Protein AF-A0A7C2QL11-F1 (afdb_monomer)

Radius of gyration: 18.63 Å; Cα contacts (8 Å, |Δi|>4): 264; chains: 1; bounding box: 49×28×62 Å

Nearest PDB structures (foldseek):
  6d9q-assembly1_A  TM=5.106E-01  e=2.458E+00  Bacillus anthracis
  3h83-assembly1_A  TM=5.030E-01  e=3.375E+00  Bacillus anthracis str. 'Ames Ancestor'
  3kb8-assembly1_A  TM=4.891E-01  e=2.973E+00  Bacillus anthracis str. 'Ames Ancestor'
  6d9r-assembly1_B  TM=4.795E-01  e=3.596E+00  Bacillus anthracis
  4rqa-assembly1_A  TM=4.264E-01  e=2.307E+00  Staphylococcus aureus subsp. aureus USA300_TCH1516

Mean predicted aligned error: 6.32 Å

pLDDT: mean 86.63, std 9.66, range [61.5, 97.19]

Solvent-accessible surface area (backbone atoms only — not comparable to full-atom values): 8768 Å² total; per-residue (Å²): 110,70,67,58,54,53,49,52,52,48,49,52,66,35,47,59,37,65,64,39,34,41,45,52,53,8,45,41,49,55,71,55,76,68,71,87,41,60,50,31,29,56,47,71,81,50,95,96,43,51,25,61,67,40,18,61,46,22,76,45,91,42,44,70,48,92,45,91,85,47,88,80,74,48,62,47,20,32,41,45,46,37,49,83,73,39,61,62,51,66,59,53,48,54,58,43,59,75,38,32,43,66,46,80,78,45,68,51,66,81,34,53,62,47,64,90,50,51,56,63,35,30,57,83,68,62,85,76,95,54,76,76,51,63,77,72,40,44,66,89,51,73,36,32,30,41,34,32,35,30,69,36,72,56,133

Secondary structure (DSSP, 8-state):
-HHHHHHHHHHHHHHTTTTHHHHHHHHHHHTTSS-SS-EEE--EEETTEESHHHHHHHTS--EE-S-TT-TT--TT-EEEEEHHHH-SHHHHHHHHHTTEEEEEEEE---EEPPPSSHHHHBSSP---S-GGGGGGPBPP-EE-EEEEEEEEE--

Sequence (155 aa):
MVLSLAFSAAVLFFQRNAFADFTEVGGWIAGGNFRGGKIFATEVYNPGNYNLKLSFWAGQPVAFLESLDSPALQPGDFLVLSNVYNAPLERVYAALSSRCDFEVVSQTQRYRLIPLLPDIMVYPPGATSQPLCMAYRYHPQEYYSYVIRITGVRG

Structure (mmCIF, N/CA/C/O backbone):
data_AF-A0A7C2QL11-F1
#
_entry.id   AF-A0A7C2QL11-F1
#
loop_
_atom_site.group_PDB
_atom_site.id
_atom_site.type_symbol
_atom_site.label_atom_id
_atom_site.label_alt_id
_atom_site.label_comp_id
_atom_site.label_asym_id
_atom_site.label_entity_id
_atom_site.label_seq_id
_atom_site.pdbx_PDB_ins_code
_atom_site.Cartn_x
_atom_site.Cartn_y
_atom_site.Cartn_z
_atom_site.occupancy
_atom_site.B_iso_or_equiv
_atom_site.auth_seq_id
_atom_site.auth_comp_id
_atom_site.auth_asym_id
_atom_site.auth_atom_id
_atom_site.pdbx_PDB_model_num
ATOM 1 N N . MET A 1 1 ? 10.280 5.050 -36.141 1.00 69.00 1 MET A N 1
ATOM 2 C CA . MET A 1 1 ? 8.913 4.809 -35.625 1.00 69.00 1 MET A CA 1
ATOM 3 C C . MET A 1 1 ? 8.789 3.458 -34.916 1.00 69.00 1 MET A C 1
ATOM 5 O O . MET A 1 1 ? 8.434 3.453 -33.749 1.00 69.00 1 MET A O 1
ATOM 9 N N . VAL A 1 2 ? 9.154 2.333 -35.551 1.00 81.81 2 VAL A N 1
ATOM 10 C CA . VAL A 1 2 ? 9.093 0.985 -34.931 1.00 81.81 2 VAL A CA 1
ATOM 11 C C . VAL A 1 2 ? 9.939 0.870 -33.653 1.00 81.81 2 VAL A C 1
ATOM 13 O O . VAL A 1 2 ? 9.453 0.378 -32.641 1.00 81.81 2 VAL A O 1
ATOM 16 N N . LEU A 1 3 ? 11.170 1.396 -33.665 1.00 83.06 3 LEU A N 1
ATOM 17 C CA . LEU A 1 3 ? 12.060 1.365 -32.497 1.00 83.06 3 LEU A CA 1
ATOM 18 C C . LEU A 1 3 ? 11.485 2.133 -31.295 1.00 83.06 3 LEU A C 1
ATOM 20 O O . LEU A 1 3 ? 11.571 1.667 -30.166 1.00 83.06 3 LEU A O 1
ATOM 24 N N . SER A 1 4 ? 10.856 3.284 -31.543 1.00 85.88 4 SER A N 1
ATOM 25 C CA . SER A 1 4 ? 10.227 4.102 -30.501 1.00 85.88 4 SER A CA 1
ATOM 26 C C . SER A 1 4 ? 9.049 3.374 -29.855 1.00 85.88 4 SER A C 1
ATOM 28 O O . SER A 1 4 ? 8.945 3.360 -28.636 1.00 85.88 4 SER A O 1
ATOM 30 N N . LEU A 1 5 ? 8.210 2.707 -30.656 1.00 91.62 5 LEU A N 1
ATOM 31 C CA . LEU A 1 5 ? 7.093 1.903 -30.151 1.00 91.62 5 LEU A CA 1
ATOM 32 C C . LEU A 1 5 ? 7.576 0.713 -29.318 1.00 91.62 5 LEU A C 1
ATOM 34 O O . LEU A 1 5 ? 7.052 0.475 -28.234 1.00 91.62 5 LEU A O 1
ATOM 38 N N . ALA A 1 6 ? 8.599 -0.001 -29.795 1.00 89.56 6 ALA A N 1
ATOM 39 C CA . ALA A 1 6 ? 9.192 -1.113 -29.059 1.00 89.56 6 ALA A CA 1
ATOM 40 C C . ALA A 1 6 ? 9.782 -0.650 -27.719 1.00 89.56 6 ALA A C 1
ATOM 42 O O . ALA A 1 6 ? 9.572 -1.294 -26.693 1.00 89.56 6 ALA A O 1
ATOM 43 N N . PHE A 1 7 ? 10.462 0.499 -27.709 1.00 87.75 7 PHE A N 1
ATOM 44 C CA . PHE A 1 7 ? 11.025 1.067 -26.490 1.00 87.75 7 PHE A CA 1
ATOM 45 C C . PHE A 1 7 ? 9.934 1.503 -25.507 1.00 87.75 7 PHE A C 1
ATOM 47 O O . PHE A 1 7 ? 10.002 1.160 -24.331 1.00 87.75 7 PHE A O 1
ATOM 54 N N . SER A 1 8 ? 8.882 2.181 -25.975 1.00 88.06 8 SER A N 1
ATOM 55 C CA . SER A 1 8 ? 7.727 2.529 -25.140 1.00 88.06 8 SER A CA 1
ATOM 56 C C . SER A 1 8 ? 7.046 1.290 -24.555 1.00 88.06 8 SER A C 1
ATOM 58 O O . SER A 1 8 ? 6.751 1.268 -23.362 1.00 88.06 8 SER A O 1
ATOM 60 N N . ALA A 1 9 ? 6.842 0.240 -25.356 1.00 90.38 9 ALA A N 1
ATOM 61 C CA . ALA A 1 9 ? 6.267 -1.017 -24.882 1.00 90.38 9 ALA A CA 1
ATOM 62 C C . ALA A 1 9 ? 7.151 -1.685 -23.817 1.00 90.38 9 ALA A C 1
ATOM 64 O O . ALA A 1 9 ? 6.640 -2.156 -22.802 1.00 90.38 9 ALA A O 1
ATOM 65 N N . ALA A 1 10 ? 8.474 -1.671 -24.006 1.00 87.56 10 ALA A N 1
ATOM 66 C CA . ALA A 1 10 ? 9.419 -2.189 -23.026 1.00 87.56 10 ALA A CA 1
ATOM 67 C C . ALA A 1 10 ? 9.368 -1.387 -21.716 1.00 87.56 10 ALA A C 1
ATOM 69 O O . ALA A 1 10 ? 9.253 -1.982 -20.647 1.00 87.56 10 ALA A O 1
ATOM 70 N N . VAL A 1 11 ? 9.375 -0.049 -21.783 1.00 85.94 11 VAL A N 1
ATOM 71 C CA . VAL A 1 11 ? 9.228 0.818 -20.600 1.00 85.94 11 VAL A CA 1
ATOM 72 C C . VAL A 1 11 ? 7.943 0.482 -19.850 1.00 85.94 11 VAL A C 1
ATOM 74 O O . VAL A 1 11 ? 8.000 0.221 -18.652 1.00 85.94 11 VAL A O 1
ATOM 77 N N . LEU A 1 12 ? 6.802 0.421 -20.541 1.00 86.00 12 LEU A N 1
ATOM 78 C CA . LEU A 1 12 ? 5.522 0.084 -19.915 1.00 86.00 12 LEU A CA 1
ATOM 79 C C . LEU A 1 12 ? 5.559 -1.297 -19.257 1.00 86.00 12 LEU A C 1
ATOM 81 O O . LEU A 1 12 ? 5.113 -1.443 -18.124 1.00 86.00 12 LEU A O 1
ATOM 85 N N . PHE A 1 13 ? 6.124 -2.301 -19.927 1.00 88.25 13 PHE A N 1
ATOM 86 C CA . PHE A 1 13 ? 6.196 -3.659 -19.395 1.00 88.25 13 PHE A CA 1
ATOM 87 C C . PHE A 1 13 ? 7.082 -3.756 -18.147 1.00 88.25 13 PHE A C 1
ATOM 89 O O . PHE A 1 13 ? 6.673 -4.348 -17.149 1.00 88.25 13 PHE A O 1
ATOM 96 N N . PHE A 1 14 ? 8.281 -3.175 -18.182 1.00 85.38 14 PHE A N 1
ATOM 97 C CA . PHE A 1 14 ? 9.252 -3.281 -17.091 1.00 85.38 14 PHE A CA 1
ATOM 98 C C . PHE A 1 14 ? 8.931 -2.363 -15.903 1.00 85.38 14 PHE A C 1
ATOM 100 O O . PHE A 1 14 ? 9.218 -2.712 -14.756 1.00 85.38 14 PHE A O 1
ATOM 107 N N . GLN A 1 15 ? 8.290 -1.220 -16.160 1.00 83.88 15 GLN A N 1
ATOM 108 C CA . GLN A 1 15 ? 7.905 -0.249 -15.133 1.00 83.88 15 GLN A CA 1
ATOM 109 C C . GLN A 1 15 ? 6.473 -0.452 -14.611 1.00 83.88 15 GLN A C 1
ATOM 111 O O . GLN A 1 15 ? 6.063 0.261 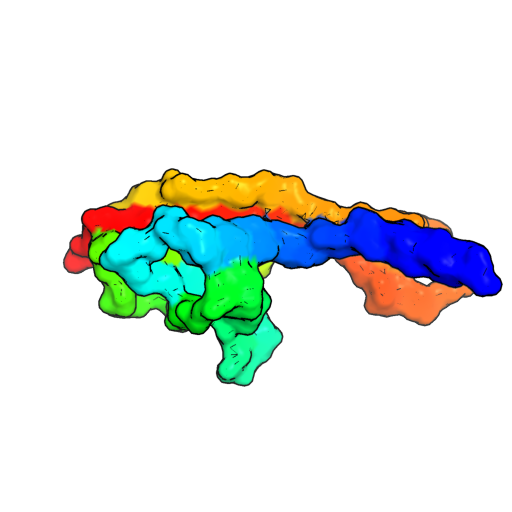-13.699 1.00 83.88 15 GLN A O 1
ATOM 116 N N . ARG A 1 16 ? 5.720 -1.446 -15.114 1.00 84.12 16 ARG A N 1
ATOM 117 C CA . ARG A 1 16 ? 4.327 -1.724 -14.694 1.00 84.12 16 ARG A CA 1
ATOM 118 C C . ARG A 1 16 ? 4.151 -1.938 -13.191 1.00 84.12 16 ARG A C 1
ATOM 120 O O . ARG A 1 16 ? 3.061 -1.761 -12.671 1.00 84.12 16 ARG A O 1
ATOM 127 N N . ASN A 1 17 ? 5.218 -2.358 -12.512 1.00 87.69 17 ASN A N 1
ATOM 128 C CA . ASN A 1 17 ? 5.199 -2.652 -11.084 1.00 87.69 17 ASN A CA 1
ATOM 129 C C . ASN A 1 17 ? 5.372 -1.399 -10.204 1.00 87.69 17 ASN A C 1
ATOM 131 O O . ASN A 1 17 ? 5.410 -1.525 -8.980 1.00 87.69 17 ASN A O 1
ATOM 135 N N . ALA A 1 18 ? 5.499 -0.204 -10.792 1.00 84.56 18 ALA A N 1
ATOM 136 C CA . ALA A 1 18 ? 5.512 1.045 -10.039 1.00 84.56 18 ALA A CA 1
ATOM 137 C C . ALA A 1 18 ? 4.205 1.173 -9.244 1.00 84.56 18 ALA A C 1
ATOM 139 O O . ALA A 1 18 ? 3.134 1.273 -9.837 1.00 84.56 18 ALA A O 1
ATOM 140 N N . PHE A 1 19 ? 4.292 1.176 -7.910 1.00 86.62 19 PHE A N 1
ATOM 141 C CA . PHE A 1 19 ? 3.124 1.273 -7.017 1.00 86.62 19 PHE A CA 1
ATOM 142 C C . PHE A 1 19 ? 2.092 0.146 -7.218 1.00 86.62 19 PHE A C 1
ATOM 144 O O . PHE A 1 19 ? 0.889 0.341 -7.011 1.00 86.62 19 PHE A O 1
ATOM 151 N N . ALA A 1 20 ? 2.536 -1.034 -7.662 1.00 92.50 20 ALA A N 1
ATOM 152 C CA . ALA A 1 20 ? 1.633 -2.152 -7.919 1.00 92.50 20 ALA A CA 1
ATOM 153 C C . ALA A 1 20 ? 0.958 -2.686 -6.647 1.00 92.50 20 ALA A C 1
ATOM 155 O O . ALA A 1 20 ? -0.170 -3.160 -6.730 1.00 92.50 20 ALA A O 1
ATOM 156 N N . ASP A 1 21 ? 1.579 -2.528 -5.476 1.00 95.12 21 ASP A N 1
ATOM 157 C CA . ASP A 1 21 ? 0.954 -2.832 -4.187 1.00 95.12 21 ASP A CA 1
ATOM 158 C C . ASP A 1 21 ? -0.283 -1.952 -3.942 1.00 95.12 21 ASP A C 1
ATOM 160 O O . ASP A 1 21 ? -1.355 -2.464 -3.632 1.00 95.12 21 ASP A O 1
ATOM 164 N N . PHE A 1 22 ? -0.189 -0.641 -4.177 1.00 95.06 22 PHE A N 1
ATOM 165 C CA . PHE A 1 22 ? -1.342 0.264 -4.090 1.00 95.06 22 PHE A CA 1
ATOM 166 C C . PHE A 1 22 ? -2.370 0.054 -5.196 1.00 95.06 22 PHE A C 1
ATOM 168 O O . PHE A 1 22 ? -3.561 0.235 -4.953 1.00 95.06 22 PHE A O 1
ATOM 175 N N . THR A 1 23 ? -1.936 -0.346 -6.390 1.00 95.62 23 THR A N 1
ATOM 176 C CA . THR A 1 23 ? -2.859 -0.689 -7.480 1.00 95.62 23 THR A CA 1
ATOM 177 C C . THR A 1 23 ? -3.685 -1.926 -7.115 1.00 95.62 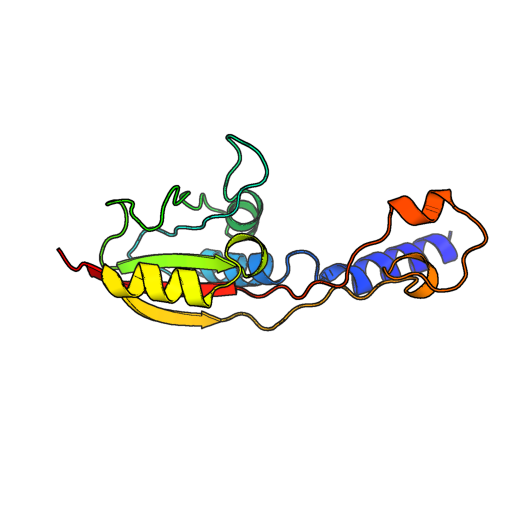23 THR A C 1
ATOM 179 O O . THR A 1 23 ? -4.902 -1.933 -7.286 1.00 95.62 23 THR A O 1
ATOM 182 N N . GLU A 1 24 ? -3.042 -2.951 -6.552 1.00 97.00 24 GLU A N 1
ATOM 183 C CA . GLU A 1 24 ? -3.693 -4.182 -6.100 1.00 97.00 24 GLU A CA 1
ATOM 184 C C . GLU A 1 24 ? -4.641 -3.927 -4.917 1.00 97.00 24 GLU A C 1
ATOM 186 O O . GLU A 1 24 ? -5.819 -4.283 -4.993 1.00 97.00 24 GLU A O 1
ATOM 191 N N . VAL A 1 25 ? -4.176 -3.237 -3.865 1.00 97.06 25 VAL A N 1
ATOM 192 C CA . VAL A 1 25 ? -5.030 -2.884 -2.715 1.00 97.06 25 VAL A CA 1
ATOM 193 C C . VAL A 1 25 ? -6.188 -1.984 -3.147 1.00 97.06 25 VAL A C 1
ATOM 195 O O . VAL A 1 25 ? -7.323 -2.207 -2.728 1.00 97.06 25 VAL A O 1
ATOM 198 N N . GLY A 1 26 ? -5.934 -1.002 -4.016 1.00 96.88 26 GLY A N 1
ATOM 199 C CA . GLY A 1 26 ? -6.972 -0.156 -4.602 1.00 96.88 26 GLY A CA 1
ATOM 200 C C . GLY A 1 26 ? -8.032 -0.980 -5.333 1.00 96.88 26 GLY A C 1
ATOM 201 O O . GLY A 1 26 ? -9.223 -0.794 -5.096 1.00 96.88 26 GLY A O 1
ATOM 202 N N . GLY A 1 27 ? -7.615 -1.971 -6.124 1.00 97.06 27 GLY A N 1
ATOM 203 C CA . GLY A 1 27 ? -8.521 -2.917 -6.775 1.00 97.06 27 GLY A CA 1
ATOM 204 C C . GLY A 1 27 ? -9.388 -3.710 -5.791 1.00 97.06 27 GLY A C 1
ATOM 205 O O . GLY A 1 27 ? -10.588 -3.858 -6.020 1.00 97.06 27 GLY A O 1
ATOM 206 N N . TRP A 1 28 ? -8.830 -4.174 -4.667 1.00 97.19 28 TRP A N 1
ATOM 207 C CA . TRP A 1 28 ? -9.605 -4.849 -3.614 1.00 97.19 28 TRP A CA 1
ATOM 208 C C . TRP A 1 28 ? -10.624 -3.921 -2.943 1.00 97.19 28 TRP A C 1
ATOM 210 O O . TRP A 1 28 ? -11.760 -4.329 -2.689 1.00 97.19 28 TRP A O 1
ATOM 220 N N . ILE A 1 29 ? -10.236 -2.669 -2.683 1.00 96.31 29 ILE A N 1
ATOM 221 C CA . ILE A 1 29 ? -11.124 -1.640 -2.133 1.00 96.31 29 ILE A CA 1
ATOM 222 C C . ILE A 1 29 ? -12.281 -1.368 -3.107 1.00 96.31 29 ILE A C 1
ATOM 224 O O . ILE A 1 29 ? -13.445 -1.434 -2.710 1.00 96.31 29 ILE A O 1
ATOM 228 N N . ALA A 1 30 ? -11.972 -1.120 -4.383 1.00 96.06 30 ALA A N 1
ATOM 229 C CA . ALA A 1 30 ? -12.956 -0.865 -5.435 1.00 96.06 30 ALA A CA 1
ATOM 230 C C . ALA A 1 30 ? -13.891 -2.068 -5.662 1.00 96.06 30 ALA A C 1
ATOM 232 O O . ALA A 1 30 ? -15.090 -1.897 -5.881 1.00 96.06 30 ALA A O 1
ATOM 233 N N . GLY A 1 31 ? -13.361 -3.291 -5.544 1.00 95.38 31 GLY A N 1
ATOM 234 C CA . GLY A 1 31 ? -14.124 -4.541 -5.599 1.00 95.38 31 GLY A CA 1
ATOM 235 C C . GLY A 1 31 ? -15.048 -4.771 -4.397 1.00 95.38 31 GLY A C 1
ATOM 236 O O . GLY A 1 31 ? -15.912 -5.645 -4.440 1.00 95.38 31 GLY A O 1
ATOM 237 N N . GLY A 1 32 ? -14.923 -3.967 -3.336 1.00 92.31 32 GLY A N 1
ATOM 238 C CA . GLY A 1 32 ? -15.765 -4.054 -2.148 1.00 92.31 32 GLY A CA 1
ATOM 239 C C . GLY A 1 32 ? -15.343 -5.138 -1.157 1.00 92.31 32 GLY A C 1
ATOM 240 O O . GLY A 1 32 ? -16.182 -5.571 -0.368 1.00 92.31 32 GLY A O 1
ATOM 241 N N . ASN A 1 33 ? -14.073 -5.554 -1.161 1.00 92.81 33 ASN A N 1
ATOM 242 C CA . ASN A 1 33 ? -13.552 -6.558 -0.225 1.00 92.81 33 ASN A CA 1
ATOM 243 C C . ASN A 1 33 ? -13.509 -6.045 1.229 1.00 92.81 33 ASN A C 1
ATOM 245 O O . ASN A 1 33 ? -13.498 -6.841 2.164 1.00 92.81 33 ASN A O 1
ATOM 249 N N . PHE A 1 34 ? -13.517 -4.721 1.426 1.00 91.94 34 PHE A N 1
ATOM 250 C CA . PHE A 1 34 ? -13.349 -4.063 2.728 1.00 91.94 34 PHE A CA 1
ATOM 251 C C . PHE A 1 34 ? -14.567 -3.196 3.085 1.00 91.94 34 PHE A C 1
ATOM 253 O O . PHE A 1 34 ? -14.487 -1.974 3.180 1.00 91.94 34 PHE A O 1
ATOM 260 N N . ARG A 1 35 ? -15.740 -3.828 3.219 1.00 86.06 35 ARG A N 1
ATOM 261 C CA . ARG A 1 35 ? -17.000 -3.154 3.586 1.00 86.06 35 ARG A CA 1
ATOM 262 C C . ARG A 1 35 ? -17.207 -3.118 5.101 1.00 86.06 35 ARG A C 1
ATOM 264 O O . ARG A 1 35 ? -16.793 -4.027 5.813 1.00 86.06 35 ARG A O 1
ATOM 271 N N . GLY A 1 36 ? -17.941 -2.107 5.568 1.00 83.06 36 GLY A N 1
ATOM 272 C CA . GLY A 1 36 ? -18.432 -2.021 6.950 1.00 83.06 36 GLY A CA 1
ATOM 273 C C . GLY A 1 36 ? -17.598 -1.160 7.901 1.00 83.06 36 GLY A C 1
ATOM 274 O O . GLY A 1 36 ? -18.035 -0.948 9.026 1.00 83.06 36 GLY A O 1
ATOM 275 N N . GLY A 1 37 ? -16.464 -0.621 7.452 1.00 88.31 37 GLY A N 1
ATOM 276 C CA . GLY A 1 37 ? -15.645 0.324 8.214 1.00 88.31 37 GLY A CA 1
ATOM 277 C C . GLY A 1 37 ? -14.984 1.360 7.313 1.00 88.31 37 GLY A C 1
ATOM 278 O O . GLY A 1 37 ? -15.091 1.291 6.085 1.00 88.31 37 GLY A O 1
ATOM 279 N N . LYS A 1 38 ? -14.317 2.339 7.921 1.00 93.81 38 LYS A N 1
ATOM 280 C CA . LYS A 1 38 ? -13.508 3.323 7.197 1.00 93.81 38 LYS A CA 1
ATOM 281 C C . LYS A 1 38 ? -12.199 2.687 6.753 1.00 93.81 38 LYS A C 1
ATOM 283 O O . LYS A 1 38 ? -11.677 1.788 7.405 1.00 93.81 38 LYS A O 1
ATOM 288 N N . ILE A 1 39 ? -11.658 3.184 5.648 1.00 95.62 39 ILE A N 1
ATOM 289 C CA . ILE A 1 39 ? -10.372 2.738 5.119 1.00 95.62 39 ILE A CA 1
ATOM 290 C C . ILE A 1 39 ? -9.367 3.848 5.376 1.00 95.62 39 ILE A C 1
ATOM 292 O O . ILE A 1 39 ? -9.554 4.979 4.922 1.00 95.62 39 ILE A O 1
ATOM 296 N N . PHE A 1 40 ? -8.315 3.503 6.103 1.00 95.31 40 PHE A N 1
ATOM 297 C CA . PHE A 1 40 ? -7.218 4.377 6.455 1.00 95.31 40 PHE A CA 1
ATOM 298 C C . PHE A 1 40 ? -5.937 3.966 5.741 1.00 95.31 40 PHE A C 1
ATOM 300 O O . PHE A 1 40 ? -5.680 2.785 5.510 1.00 95.31 40 PHE A O 1
ATOM 307 N N . ALA A 1 41 ? -5.105 4.951 5.439 1.00 94.50 41 ALA A N 1
ATOM 308 C CA . ALA A 1 41 ? -3.733 4.759 4.998 1.00 94.50 41 ALA A CA 1
ATOM 309 C C . ALA A 1 41 ? -2.865 5.931 5.474 1.00 94.50 41 ALA A C 1
ATOM 311 O O . ALA A 1 41 ? -3.368 6.933 5.990 1.00 94.50 41 ALA A O 1
ATOM 312 N N . THR A 1 42 ? -1.556 5.783 5.317 1.00 90.94 42 THR A N 1
ATOM 313 C CA . THR A 1 42 ? -0.537 6.709 5.840 1.00 90.94 42 THR A CA 1
ATOM 314 C C . THR A 1 42 ? 0.393 7.222 4.736 1.00 90.94 42 THR A C 1
ATOM 316 O O . THR A 1 42 ? 1.492 7.701 5.009 1.00 90.94 42 THR A O 1
ATOM 319 N N . GLU A 1 43 ? -0.023 7.118 3.470 1.00 91.19 43 GLU A N 1
ATOM 320 C CA . GLU A 1 43 ? 0.756 7.656 2.358 1.00 91.19 43 GLU A CA 1
ATOM 321 C C . GLU A 1 43 ? 0.824 9.182 2.479 1.00 91.19 43 GLU A C 1
ATOM 323 O O . GLU A 1 43 ? -0.200 9.870 2.480 1.00 91.19 43 GLU A O 1
ATOM 328 N N . VAL A 1 44 ? 2.049 9.709 2.476 1.00 90.06 44 VAL A N 1
ATOM 329 C CA . VAL A 1 44 ? 2.331 11.142 2.390 1.00 90.06 44 VAL A CA 1
ATOM 330 C C . VAL A 1 44 ? 3.106 11.407 1.105 1.00 90.06 44 VAL A C 1
ATOM 332 O O . VAL A 1 44 ? 4.232 10.935 0.950 1.00 90.06 44 VAL A O 1
ATOM 335 N N . TYR A 1 45 ? 2.512 12.158 0.173 1.00 82.19 45 TYR A N 1
ATOM 336 C CA . TYR A 1 45 ? 3.214 12.615 -1.032 1.00 82.19 45 TYR A CA 1
ATOM 337 C C . TYR A 1 45 ? 3.943 13.939 -0.765 1.00 82.19 45 TYR A C 1
ATOM 339 O O . TYR A 1 45 ? 5.143 14.061 -0.994 1.00 82.19 45 TYR A O 1
ATOM 347 N N . ASN A 1 46 ? 3.218 14.914 -0.216 1.00 85.94 46 ASN A N 1
ATOM 348 C CA . ASN A 1 46 ? 3.720 16.171 0.339 1.00 85.94 46 ASN A CA 1
ATOM 349 C C . ASN A 1 46 ? 2.687 16.715 1.351 1.00 85.94 46 ASN A C 1
ATOM 351 O O . ASN A 1 46 ? 1.555 16.224 1.374 1.00 85.94 46 ASN A O 1
ATOM 355 N N . PRO A 1 47 ? 3.037 17.703 2.199 1.00 87.62 47 PRO A N 1
ATOM 356 C CA . PRO A 1 47 ? 2.104 18.244 3.185 1.00 87.62 47 PRO A CA 1
ATOM 357 C C . PRO A 1 47 ? 0.776 18.668 2.547 1.00 87.62 47 PRO A C 1
ATOM 359 O O . PRO A 1 47 ? 0.761 19.411 1.566 1.00 87.62 47 PRO A O 1
ATOM 362 N N . GLY A 1 48 ? -0.332 18.164 3.091 1.00 87.19 48 GLY A N 1
ATOM 363 C CA . GLY A 1 48 ? -1.685 18.406 2.578 1.00 87.19 48 GLY A CA 1
ATOM 364 C C . GLY A 1 48 ? -2.147 17.471 1.453 1.00 87.19 48 GLY A C 1
ATOM 365 O O . GLY A 1 48 ? -3.319 17.522 1.098 1.00 87.19 48 GLY A O 1
ATOM 366 N N . ASN A 1 49 ? -1.284 16.596 0.925 1.00 89.75 49 ASN A N 1
ATOM 367 C CA . ASN A 1 49 ? -1.662 15.589 -0.067 1.00 89.75 49 ASN A CA 1
ATOM 368 C C . ASN A 1 49 ? -1.327 14.185 0.437 1.00 89.75 49 ASN A C 1
ATOM 370 O O . ASN A 1 49 ? -0.185 13.711 0.367 1.00 89.75 49 ASN A O 1
ATOM 374 N N . TYR A 1 50 ? -2.366 13.518 0.922 1.00 93.50 50 TYR A N 1
ATOM 375 C CA . TYR A 1 50 ? -2.279 12.220 1.570 1.00 93.50 50 TYR A CA 1
ATOM 376 C C . TYR A 1 50 ? -3.098 11.187 0.807 1.00 93.50 50 TYR A C 1
ATOM 378 O O . TYR A 1 50 ? -4.148 11.516 0.256 1.00 93.50 50 TYR A O 1
ATOM 386 N N . ASN A 1 51 ? -2.622 9.941 0.783 1.00 93.50 51 ASN A N 1
ATOM 387 C CA . ASN A 1 51 ? -3.325 8.797 0.189 1.00 93.50 51 ASN A CA 1
ATOM 388 C C . ASN A 1 51 ? -3.800 8.999 -1.258 1.00 93.50 51 ASN A C 1
ATOM 390 O O . ASN A 1 51 ? -4.781 8.376 -1.677 1.00 93.50 51 ASN A O 1
ATOM 394 N N . LEU A 1 52 ? -3.137 9.871 -2.025 1.00 92.38 52 LEU A N 1
ATOM 395 C CA . LEU A 1 52 ? -3.539 10.207 -3.389 1.00 92.38 52 LEU A CA 1
ATOM 396 C C . LEU A 1 52 ? -3.534 8.977 -4.297 1.00 92.38 52 LEU A C 1
ATOM 398 O O . LEU A 1 52 ? -4.485 8.772 -5.050 1.00 92.38 52 LEU A O 1
ATOM 402 N N . LYS A 1 53 ? -2.483 8.152 -4.229 1.00 92.44 53 LYS A N 1
ATOM 403 C CA . LYS A 1 53 ? -2.341 7.002 -5.129 1.00 92.44 53 LYS A CA 1
ATOM 404 C C . LYS A 1 53 ? -3.360 5.936 -4.787 1.00 92.44 53 LYS A C 1
ATOM 406 O O . LYS A 1 53 ? -4.028 5.415 -5.676 1.00 92.44 53 LYS A O 1
ATOM 411 N N . LEU A 1 54 ? -3.489 5.631 -3.499 1.00 95.31 54 LEU A N 1
ATOM 412 C CA . LEU A 1 54 ? -4.425 4.609 -3.064 1.00 95.31 54 LEU A CA 1
ATOM 413 C C . LEU A 1 54 ? -5.873 5.033 -3.337 1.00 95.31 54 LEU A C 1
ATOM 415 O O . LEU A 1 54 ? -6.637 4.230 -3.861 1.00 95.31 54 LEU A O 1
ATOM 419 N N . SER A 1 55 ? -6.230 6.296 -3.078 1.00 96.12 55 SER A N 1
ATOM 420 C CA . SER A 1 55 ? -7.570 6.823 -3.383 1.00 96.12 55 SER A CA 1
ATOM 421 C C . SER A 1 55 ? -7.877 6.792 -4.881 1.00 96.12 55 SER A C 1
ATOM 423 O O . SER A 1 55 ? -8.990 6.451 -5.277 1.00 96.12 55 SER A O 1
ATOM 425 N N . PHE A 1 56 ? -6.886 7.109 -5.723 1.00 95.44 56 PHE A N 1
ATOM 426 C CA . PHE A 1 56 ? -7.025 7.044 -7.177 1.00 95.44 56 PHE A CA 1
ATOM 427 C C . PHE A 1 56 ? -7.368 5.625 -7.650 1.00 95.44 56 PHE A C 1
ATOM 429 O O . PHE A 1 56 ? -8.368 5.438 -8.340 1.00 95.44 56 PHE A O 1
ATOM 436 N N . TRP A 1 57 ? -6.592 4.616 -7.237 1.00 95.94 57 TRP A N 1
ATOM 437 C CA . TRP A 1 57 ? -6.835 3.225 -7.640 1.00 95.94 57 TRP A CA 1
ATOM 438 C C . TRP A 1 57 ? -8.066 2.602 -6.974 1.00 95.94 57 TRP A C 1
ATOM 440 O O . TRP A 1 57 ? -8.715 1.747 -7.569 1.00 95.94 57 TRP A O 1
ATOM 450 N N . ALA A 1 58 ? -8.411 3.042 -5.763 1.00 96.19 58 ALA A N 1
ATOM 451 C CA . ALA A 1 58 ? -9.616 2.622 -5.054 1.00 96.19 58 ALA A CA 1
ATOM 452 C C . ALA A 1 58 ? -10.911 3.199 -5.647 1.00 96.19 58 ALA A C 1
ATOM 454 O O . ALA A 1 58 ? -11.996 2.717 -5.316 1.00 96.19 58 ALA A O 1
ATOM 455 N N . GLY A 1 59 ? -10.820 4.251 -6.471 1.00 95.69 59 GLY A N 1
ATOM 456 C CA . GLY A 1 59 ? -11.982 4.966 -7.004 1.00 95.69 59 GLY A CA 1
ATOM 457 C C . GLY A 1 59 ? -12.816 5.684 -5.935 1.00 95.69 59 GLY A C 1
ATOM 458 O O . GLY A 1 59 ? -13.950 6.072 -6.205 1.00 95.69 59 GLY A O 1
ATOM 459 N N . GLN A 1 60 ? -12.280 5.848 -4.722 1.00 94.31 60 GLN A N 1
ATOM 460 C CA . GLN A 1 60 ? -12.938 6.510 -3.597 1.00 94.31 60 GLN A CA 1
ATOM 461 C C . GLN A 1 60 ? -11.903 7.137 -2.64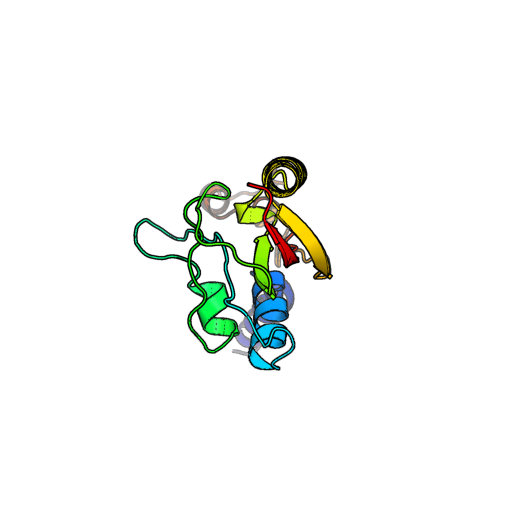8 1.00 94.31 60 GLN A C 1
ATOM 463 O O . GLN A 1 60 ? -10.762 6.670 -2.603 1.00 94.31 60 GLN A O 1
ATOM 468 N N . PRO A 1 61 ? -12.271 8.168 -1.866 1.00 94.00 61 PRO A N 1
ATOM 469 C CA . PRO A 1 61 ? -11.365 8.757 -0.884 1.00 94.00 61 PRO A CA 1
ATOM 470 C C . PRO A 1 61 ? -10.940 7.752 0.196 1.00 94.00 61 PRO A C 1
ATOM 472 O O . PRO A 1 61 ? -11.787 7.108 0.813 1.00 94.00 61 PRO A O 1
ATOM 475 N N . VAL A 1 62 ? -9.635 7.670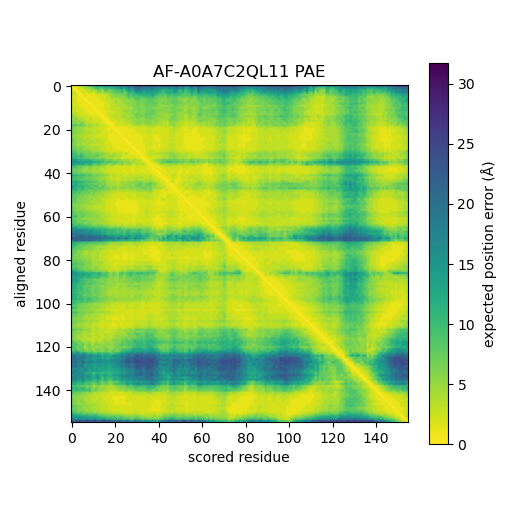 0.470 1.00 95.00 62 VAL A N 1
ATOM 476 C CA . VAL A 1 62 ? -9.066 6.905 1.592 1.00 95.00 62 VAL A CA 1
ATOM 477 C C . VAL A 1 62 ? -8.602 7.862 2.689 1.00 95.00 62 VAL A C 1
ATOM 479 O O . VAL A 1 62 ? -7.817 8.780 2.442 1.00 95.00 62 VAL A O 1
ATOM 482 N N . ALA A 1 63 ? -9.070 7.646 3.919 1.00 94.44 63 ALA A N 1
ATOM 483 C CA . ALA A 1 63 ? -8.809 8.541 5.039 1.00 94.44 63 ALA A CA 1
ATOM 484 C C . ALA A 1 63 ? -7.333 8.514 5.455 1.00 94.44 63 ALA A C 1
ATOM 486 O O . ALA A 1 63 ? -6.710 7.456 5.556 1.00 94.44 63 ALA A O 1
ATOM 487 N N . PHE A 1 64 ? -6.762 9.688 5.711 1.00 93.19 64 PHE A N 1
ATOM 488 C CA . PHE A 1 64 ? -5.403 9.785 6.229 1.00 93.19 64 PHE A CA 1
ATOM 489 C C . PHE A 1 64 ? -5.376 9.507 7.726 1.00 93.19 64 PHE A C 1
ATOM 491 O O . PHE A 1 64 ? -6.113 10.126 8.494 1.00 93.19 64 PHE A O 1
ATOM 498 N N . LEU A 1 65 ? -4.516 8.576 8.131 1.00 90.38 65 LEU A N 1
ATOM 499 C CA . LEU A 1 65 ? -4.207 8.333 9.530 1.00 90.38 65 LEU A CA 1
ATOM 500 C C . LEU A 1 65 ? -2.927 9.091 9.886 1.00 90.38 65 LEU A C 1
ATOM 502 O O . LEU A 1 65 ? -1.826 8.644 9.585 1.00 90.38 65 LEU A O 1
ATOM 506 N N . GLU A 1 66 ? -3.088 10.246 10.526 1.00 83.00 66 GLU A N 1
ATOM 507 C CA . GLU A 1 66 ? -1.970 11.123 10.901 1.00 83.00 66 GLU A CA 1
ATOM 508 C C . GLU A 1 66 ? -1.028 10.477 11.923 1.00 83.00 66 GLU A C 1
ATOM 510 O O . GLU A 1 66 ? 0.186 10.663 11.875 1.00 83.00 66 GLU A O 1
ATOM 515 N N . SER A 1 67 ? -1.586 9.683 12.835 1.00 80.12 67 SER A N 1
ATOM 516 C CA . SER A 1 67 ? -0.826 8.932 13.823 1.00 80.12 67 SER A CA 1
ATOM 517 C C . SER A 1 67 ? -1.523 7.618 14.138 1.00 80.12 67 SER A C 1
ATOM 519 O O . SER A 1 67 ? -2.750 7.566 14.228 1.00 80.12 67 SER A O 1
ATOM 521 N N . LEU A 1 68 ? -0.732 6.570 14.374 1.00 72.69 68 LEU A N 1
ATOM 522 C CA . LEU A 1 68 ? -1.212 5.295 14.925 1.00 72.69 68 LEU A CA 1
ATOM 523 C C . LEU A 1 68 ? -1.813 5.467 16.327 1.00 72.69 68 LEU A C 1
ATOM 525 O O . LEU A 1 68 ? -2.588 4.631 16.777 1.00 72.69 68 LEU A O 1
ATOM 529 N N . ASP A 1 69 ? -1.477 6.572 16.991 1.00 65.19 69 ASP A N 1
ATOM 530 C CA . ASP A 1 69 ? -1.998 6.946 18.299 1.00 65.19 69 ASP A CA 1
ATOM 531 C C . ASP A 1 69 ? -3.343 7.682 18.218 1.00 65.19 69 ASP A C 1
ATOM 533 O O . ASP A 1 69 ? -3.902 8.061 19.248 1.00 65.19 69 ASP A O 1
ATOM 537 N N . SER A 1 70 ? -3.846 7.924 17.005 1.00 67.50 70 SER A N 1
ATOM 538 C CA . SER A 1 70 ? -5.071 8.680 16.791 1.00 67.50 70 SER A CA 1
ATOM 539 C C . SER A 1 70 ? -6.290 7.903 17.303 1.00 67.50 70 SER A C 1
ATOM 541 O O . SER A 1 70 ? -6.458 6.734 16.948 1.00 67.50 70 SER A O 1
ATOM 543 N N . PRO A 1 71 ? -7.212 8.544 18.051 1.00 61.62 71 PRO A N 1
ATOM 544 C CA . PRO A 1 71 ? -8.464 7.926 18.506 1.00 61.62 71 PRO A CA 1
ATOM 545 C C . PRO A 1 71 ? -9.442 7.595 17.358 1.00 61.62 71 PRO A C 1
ATOM 547 O O . PRO A 1 71 ? -10.579 7.190 17.596 1.00 61.62 71 PRO A O 1
ATOM 550 N N . ALA A 1 72 ? -9.027 7.796 16.105 1.00 76.44 72 ALA A N 1
ATOM 551 C CA . ALA A 1 72 ? -9.844 7.608 14.916 1.00 76.44 72 ALA A CA 1
ATOM 552 C C . ALA A 1 72 ? -10.136 6.139 14.571 1.00 76.44 72 ALA A C 1
ATOM 554 O O . ALA A 1 72 ? -11.123 5.899 13.880 1.00 76.44 72 ALA A O 1
ATOM 555 N N . LEU A 1 73 ? -9.311 5.186 15.020 1.00 89.69 73 LEU A N 1
ATOM 556 C CA . LEU A 1 73 ? -9.492 3.767 14.699 1.00 89.69 73 LEU A CA 1
ATOM 557 C C . LEU A 1 73 ? -10.597 3.146 15.558 1.00 89.69 73 LEU A C 1
ATOM 559 O O . LEU A 1 73 ? -10.553 3.211 16.785 1.00 89.69 73 LEU A O 1
ATOM 563 N N . GLN A 1 74 ? -11.575 2.527 14.905 1.00 91.75 74 GLN A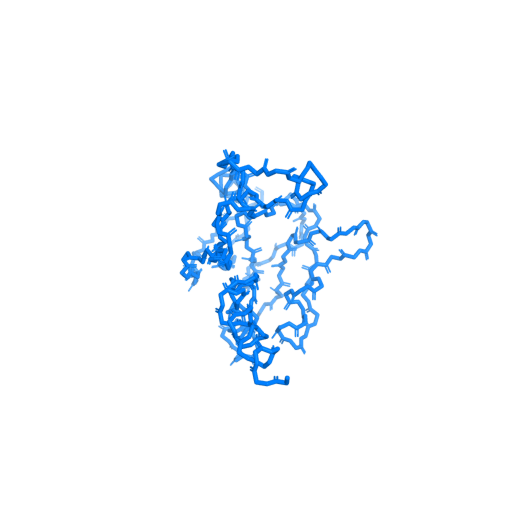 N 1
ATOM 564 C CA . GLN A 1 74 ? -12.693 1.831 15.533 1.00 91.75 74 GLN A CA 1
ATOM 565 C C . GLN A 1 74 ? -12.757 0.371 15.067 1.00 91.75 74 GLN A C 1
ATOM 567 O O . GLN A 1 74 ? -12.281 0.045 13.976 1.00 91.75 74 GLN A O 1
ATOM 572 N N . PRO A 1 75 ? -13.369 -0.535 15.852 1.00 93.62 75 PRO A N 1
ATOM 573 C CA . PRO A 1 75 ? -13.614 -1.897 15.396 1.00 93.62 75 PRO A CA 1
ATOM 574 C C . PRO A 1 75 ? -14.396 -1.903 14.077 1.00 93.62 75 PRO A C 1
ATOM 576 O O . PRO A 1 75 ? -15.420 -1.236 13.943 1.00 93.62 75 PRO A O 1
ATOM 579 N N . GLY A 1 76 ? -13.911 -2.671 13.105 1.00 94.56 76 GLY A N 1
ATOM 580 C CA . GLY A 1 76 ? -14.437 -2.727 11.744 1.00 94.56 76 GLY A CA 1
ATOM 581 C C . GLY A 1 76 ? -13.657 -1.890 10.732 1.00 94.56 76 GLY A C 1
ATOM 582 O O . GLY A 1 76 ? -13.761 -2.188 9.543 1.00 94.56 76 GLY A O 1
ATOM 583 N N . ASP A 1 77 ? -12.858 -0.913 11.170 1.00 95.25 77 ASP A N 1
ATOM 584 C CA . ASP A 1 77 ? -12.021 -0.112 10.276 1.00 95.25 77 ASP A CA 1
ATOM 585 C C . ASP A 1 77 ? -10.876 -0.929 9.668 1.00 95.25 77 ASP A C 1
ATOM 587 O O . ASP A 1 77 ? -10.398 -1.916 10.237 1.00 95.25 77 ASP A O 1
ATOM 591 N N . PHE A 1 78 ? -10.417 -0.482 8.503 1.00 95.94 78 PHE A N 1
ATOM 592 C CA . PHE A 1 78 ? -9.310 -1.066 7.763 1.00 95.94 78 PHE A CA 1
ATOM 593 C C . PHE A 1 78 ? -8.136 -0.095 7.715 1.00 95.94 78 PHE A C 1
ATOM 595 O O . PHE A 1 78 ? -8.319 1.098 7.486 1.00 95.94 78 PHE A O 1
ATOM 602 N N . LEU A 1 79 ? -6.924 -0.612 7.877 1.00 95.00 79 LEU A N 1
ATOM 603 C CA . LEU A 1 79 ? -5.682 0.142 7.788 1.00 95.00 79 LEU A CA 1
ATOM 604 C C . LEU A 1 79 ? -4.764 -0.497 6.748 1.00 95.00 79 LEU A C 1
ATOM 606 O O . LEU A 1 79 ? -4.390 -1.663 6.866 1.00 95.00 79 LEU A O 1
ATOM 610 N N . VAL A 1 80 ? -4.389 0.282 5.738 1.00 95.25 80 VAL A N 1
ATOM 611 C CA . VAL A 1 80 ? -3.409 -0.104 4.723 1.00 95.25 80 VAL A CA 1
ATOM 612 C C . VAL A 1 80 ? -2.035 0.407 5.141 1.00 95.25 80 VAL A C 1
ATOM 614 O O . VAL A 1 80 ? -1.826 1.613 5.295 1.00 95.25 80 VAL A O 1
ATOM 617 N N . LEU A 1 81 ? -1.095 -0.520 5.307 1.00 93.88 81 LEU A N 1
ATOM 618 C CA . LEU A 1 81 ? 0.291 -0.249 5.667 1.00 93.88 81 LEU A CA 1
ATOM 619 C C . LEU A 1 81 ? 1.209 -0.662 4.524 1.00 93.88 81 LEU A C 1
ATOM 621 O O . LEU A 1 81 ? 1.281 -1.844 4.198 1.00 93.88 81 LEU A O 1
ATOM 625 N N . SER A 1 82 ? 1.941 0.290 3.954 1.00 92.19 82 SER A N 1
ATOM 626 C CA . SER A 1 82 ? 2.921 0.029 2.897 1.00 92.19 82 SER A CA 1
ATOM 627 C C . SER A 1 82 ? 4.324 0.066 3.466 1.00 92.19 82 SER A C 1
ATOM 629 O O . SER A 1 82 ? 4.681 0.975 4.215 1.00 92.19 82 SER A O 1
ATOM 631 N N . ASN A 1 83 ? 5.165 -0.879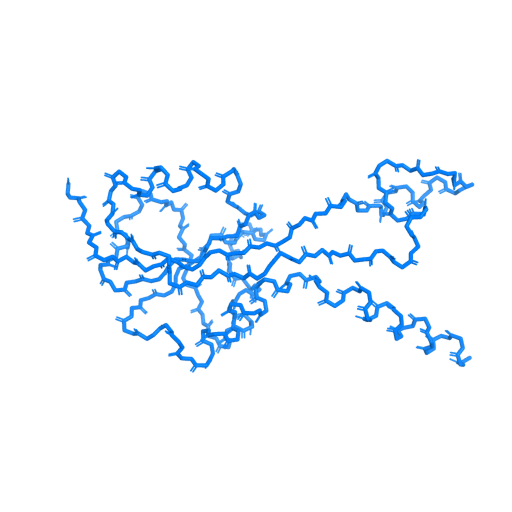 3.063 1.00 92.06 83 ASN A N 1
ATOM 632 C CA . ASN A 1 83 ? 6.555 -0.907 3.499 1.00 92.06 83 ASN A CA 1
ATOM 633 C C . ASN A 1 83 ? 7.327 0.374 3.131 1.00 92.06 83 ASN A C 1
ATOM 635 O O . ASN A 1 83 ? 8.267 0.726 3.830 1.00 92.06 83 ASN A O 1
ATOM 639 N N . VAL A 1 84 ? 6.940 1.095 2.076 1.00 89.06 84 VAL A N 1
ATOM 640 C CA . VAL A 1 84 ? 7.609 2.346 1.679 1.00 89.06 84 VAL A CA 1
ATOM 641 C C . VAL A 1 84 ? 7.342 3.481 2.661 1.00 89.06 84 VAL A C 1
ATOM 643 O O . VAL A 1 84 ? 8.234 4.277 2.939 1.00 89.06 84 VAL A O 1
ATOM 646 N N . TYR A 1 85 ? 6.123 3.553 3.189 1.00 86.50 85 TYR A N 1
ATOM 647 C CA . TYR A 1 85 ? 5.679 4.654 4.046 1.00 86.50 85 TYR A CA 1
ATOM 648 C C . TYR A 1 85 ? 5.724 4.298 5.537 1.00 86.50 85 TYR A C 1
ATOM 650 O O . TYR A 1 85 ? 5.720 5.182 6.388 1.00 86.50 85 TYR A O 1
ATOM 658 N N . ASN A 1 86 ? 5.794 3.005 5.862 1.00 86.69 86 ASN A N 1
ATOM 659 C CA . ASN A 1 86 ? 5.666 2.485 7.222 1.00 86.69 86 ASN A CA 1
ATOM 660 C C . ASN A 1 86 ? 6.847 1.612 7.661 1.00 86.69 86 ASN A C 1
ATOM 662 O O . ASN A 1 86 ? 6.741 0.911 8.666 1.00 86.69 86 ASN A O 1
ATOM 666 N N . ALA A 1 87 ? 7.962 1.617 6.925 1.00 79.94 87 ALA A N 1
ATOM 667 C CA . ALA A 1 87 ? 9.142 0.855 7.316 1.00 79.94 87 ALA A CA 1
ATOM 668 C C . ALA A 1 87 ? 9.797 1.397 8.605 1.00 79.94 87 ALA A C 1
ATOM 670 O O . ALA A 1 87 ? 9.985 2.608 8.742 1.00 79.94 87 ALA A O 1
ATOM 671 N N . PRO A 1 88 ? 10.253 0.507 9.508 1.00 83.50 88 PRO A N 1
ATOM 672 C CA . PRO A 1 88 ? 10.019 -0.940 9.510 1.00 83.50 88 PRO A CA 1
ATOM 673 C C . PRO A 1 88 ? 8.598 -1.272 10.000 1.00 83.50 88 PRO A C 1
ATOM 675 O O . PRO A 1 88 ? 8.161 -0.781 11.046 1.00 83.50 88 PRO A O 1
ATOM 678 N N . LEU A 1 89 ? 7.891 -2.133 9.263 1.00 82.94 89 LEU A N 1
ATOM 679 C CA . LEU A 1 89 ? 6.488 -2.467 9.538 1.00 82.94 89 LEU A CA 1
ATOM 680 C C . LEU A 1 89 ? 6.313 -3.130 10.908 1.00 82.94 89 LEU A C 1
ATOM 682 O O . LEU A 1 89 ? 5.303 -2.923 11.570 1.00 82.94 89 LEU A O 1
ATOM 686 N N . GLU A 1 90 ? 7.321 -3.849 11.390 1.00 82.56 90 GLU A N 1
ATOM 687 C CA . GLU A 1 90 ? 7.330 -4.505 12.696 1.00 82.56 90 GLU A CA 1
ATOM 688 C C . GLU A 1 90 ? 7.125 -3.507 13.842 1.00 82.56 90 GLU A C 1
ATOM 690 O O . GLU A 1 90 ? 6.430 -3.806 14.813 1.00 82.56 90 GLU A O 1
ATOM 695 N N . ARG A 1 91 ? 7.683 -2.292 13.725 1.00 83.81 91 ARG A N 1
ATOM 696 C CA . ARG A 1 91 ? 7.477 -1.236 14.729 1.00 83.81 91 ARG A CA 1
ATOM 697 C C . ARG A 1 91 ? 6.046 -0.720 14.711 1.00 83.81 91 ARG A C 1
ATOM 699 O O . ARG A 1 91 ? 5.484 -0.467 15.771 1.00 83.81 91 ARG A O 1
ATOM 706 N N . VAL A 1 92 ? 5.461 -0.595 13.523 1.00 86.25 92 VAL A N 1
ATOM 707 C CA . VAL A 1 92 ? 4.062 -0.186 13.355 1.00 86.25 92 VAL A CA 1
ATOM 708 C C . VAL A 1 92 ? 3.122 -1.237 13.937 1.00 86.25 92 VAL A C 1
ATOM 710 O O . VAL A 1 92 ? 2.212 -0.888 14.681 1.00 86.25 92 VAL A O 1
ATOM 713 N N . TYR A 1 93 ? 3.387 -2.519 13.686 1.00 86.75 93 TYR A N 1
ATOM 714 C CA . TYR A 1 93 ? 2.638 -3.624 14.284 1.00 86.75 93 TYR A CA 1
ATOM 715 C C . TYR A 1 93 ? 2.742 -3.622 15.809 1.00 86.75 93 TYR A C 1
ATOM 717 O O . TYR A 1 93 ? 1.723 -3.734 16.487 1.00 86.75 93 TYR A O 1
ATOM 725 N N . ALA A 1 94 ? 3.949 -3.452 16.359 1.00 85.88 94 ALA A N 1
ATOM 726 C CA . ALA A 1 94 ? 4.147 -3.380 17.804 1.00 85.88 94 ALA A CA 1
ATOM 727 C C . ALA A 1 94 ? 3.366 -2.207 18.419 1.00 85.88 94 ALA A C 1
ATOM 729 O O . ALA A 1 94 ? 2.624 -2.406 19.381 1.00 85.88 94 ALA A O 1
ATOM 730 N N . ALA A 1 95 ? 3.455 -1.014 17.822 1.00 86.69 95 ALA A N 1
ATOM 731 C CA . ALA A 1 95 ? 2.700 0.156 18.264 1.00 86.69 95 ALA A CA 1
ATOM 732 C C . ALA A 1 95 ? 1.182 -0.083 18.200 1.00 86.69 95 ALA A C 1
ATOM 734 O O . ALA A 1 95 ? 0.493 0.118 19.200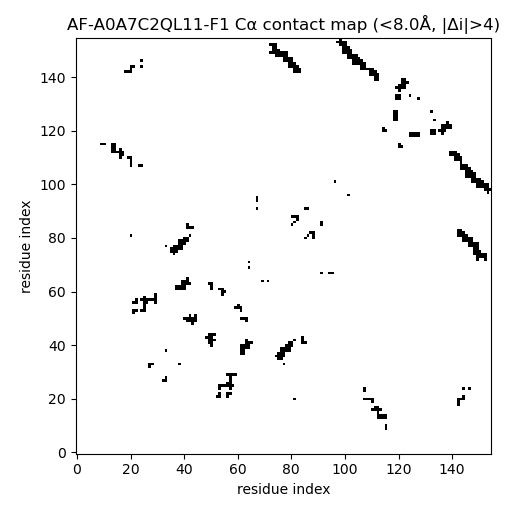 1.00 86.69 95 ALA A O 1
ATOM 735 N N . LEU A 1 96 ? 0.668 -0.597 17.079 1.00 88.38 96 LEU A N 1
ATOM 736 C CA . LEU A 1 96 ? -0.758 -0.878 16.906 1.00 88.38 96 LEU A CA 1
ATOM 737 C C . LEU A 1 96 ? -1.253 -1.933 17.910 1.00 88.38 96 LEU A C 1
ATOM 739 O O . LEU A 1 96 ? -2.303 -1.757 18.520 1.00 88.38 96 LEU A O 1
ATOM 743 N N . SER A 1 97 ? -0.465 -2.986 18.157 1.00 89.50 97 SER A N 1
ATOM 744 C CA . SER A 1 97 ? -0.830 -4.098 19.056 1.00 89.50 97 SER A CA 1
ATOM 745 C C . SER A 1 97 ? -0.933 -3.696 20.528 1.00 89.50 97 SER A C 1
ATOM 747 O O . SER A 1 97 ? -1.595 -4.368 21.319 1.00 89.50 97 SER A O 1
ATOM 749 N N . SER A 1 98 ? -0.307 -2.577 20.903 1.00 88.50 98 SER A N 1
ATOM 750 C CA . SER A 1 98 ? -0.436 -2.016 22.248 1.00 88.50 98 SER A CA 1
ATOM 751 C C . SER A 1 98 ? -1.801 -1.361 22.498 1.00 88.50 98 SER A C 1
ATOM 753 O O . SER A 1 98 ? -2.197 -1.236 23.653 1.00 88.50 98 SER A O 1
ATOM 755 N N . ARG A 1 99 ? -2.544 -1.001 21.440 1.00 87.19 99 ARG A N 1
ATOM 756 C CA . ARG A 1 99 ? -3.787 -0.207 21.522 1.00 87.19 99 ARG A CA 1
ATOM 757 C C . ARG A 1 99 ? -4.987 -0.833 20.837 1.00 87.19 99 ARG A C 1
ATOM 759 O O . ARG A 1 99 ? -6.114 -0.428 21.089 1.00 87.19 99 ARG A O 1
ATOM 766 N N . CYS A 1 100 ? -4.777 -1.763 19.924 1.00 91.44 100 CYS A N 1
ATOM 767 C CA . CYS A 1 100 ? -5.842 -2.361 19.141 1.00 91.44 100 CYS A CA 1
ATOM 768 C C . CYS A 1 100 ? -5.629 -3.865 19.053 1.00 91.44 100 CYS A C 1
ATOM 770 O O . CYS A 1 100 ? -4.500 -4.344 18.933 1.00 91.44 100 CYS A O 1
ATOM 772 N N . ASP A 1 101 ? -6.736 -4.591 19.051 1.00 93.75 101 ASP A N 1
ATOM 773 C CA . ASP A 1 101 ? -6.769 -5.941 18.517 1.00 93.75 101 ASP A CA 1
ATOM 774 C C . ASP A 1 101 ? -7.025 -5.836 17.017 1.00 93.75 101 ASP A C 1
ATOM 776 O O . ASP A 1 101 ? -7.849 -5.028 16.571 1.00 93.75 101 ASP A O 1
ATOM 780 N N . PHE A 1 102 ? -6.295 -6.620 16.232 1.00 94.50 102 PHE A N 1
ATOM 781 C CA . PHE A 1 102 ? -6.400 -6.571 14.786 1.00 94.50 102 PHE A CA 1
ATOM 782 C C . PHE A 1 102 ? -6.006 -7.889 14.130 1.00 94.50 102 PHE A C 1
ATOM 784 O O . PHE A 1 102 ? -5.271 -8.699 14.695 1.00 94.50 102 PHE A O 1
ATOM 791 N N . GLU A 1 103 ? -6.451 -8.060 12.890 1.00 95.12 103 GLU A N 1
ATOM 792 C CA . GLU A 1 103 ? -6.084 -9.181 12.030 1.00 95.12 103 GLU A CA 1
ATOM 793 C C . GLU A 1 103 ? -5.564 -8.680 10.680 1.00 95.12 103 GLU A C 1
ATOM 795 O O . GLU A 1 103 ? -6.023 -7.667 10.149 1.00 95.12 103 GLU A O 1
ATOM 800 N N . VAL A 1 104 ? -4.598 -9.393 10.101 1.00 95.25 104 VAL A N 1
ATOM 801 C CA . VAL A 1 104 ? -4.160 -9.144 8.723 1.00 95.25 104 VAL A CA 1
ATOM 802 C C . VAL A 1 104 ? -5.144 -9.844 7.794 1.00 95.25 104 VAL A C 1
ATOM 804 O O . VAL A 1 104 ? -5.134 -11.068 7.694 1.00 95.25 104 VAL A O 1
ATOM 807 N N . VAL A 1 105 ? -5.994 -9.075 7.116 1.00 96.19 105 VAL A N 1
ATOM 808 C CA . VAL A 1 105 ? -7.023 -9.623 6.215 1.00 96.19 105 VAL A CA 1
ATOM 809 C C . VAL A 1 105 ? -6.506 -9.839 4.800 1.00 96.19 105 VAL A C 1
ATOM 811 O O . VAL A 1 105 ? -7.061 -10.639 4.049 1.00 96.19 105 VAL A O 1
ATOM 814 N N . SER A 1 106 ? -5.462 -9.117 4.395 1.00 95.50 106 SER A N 1
ATOM 815 C CA . SER A 1 106 ? -4.841 -9.278 3.081 1.00 95.50 106 SER A CA 1
ATOM 816 C C . SER A 1 106 ? -3.392 -8.807 3.095 1.00 95.50 106 SER A C 1
ATOM 818 O O . SER A 1 106 ? -3.008 -7.922 3.860 1.00 95.50 106 SER A O 1
ATOM 820 N N . GLN A 1 107 ? -2.591 -9.386 2.209 1.00 95.62 107 GLN A N 1
ATOM 821 C CA . GLN A 1 107 ? -1.210 -8.996 1.970 1.00 95.62 107 GLN A CA 1
ATOM 822 C C . GLN A 1 107 ? -0.960 -9.043 0.465 1.00 95.62 107 GLN A C 1
ATOM 824 O O . GLN A 1 107 ? -1.300 -10.033 -0.181 1.00 95.62 107 GLN A O 1
ATOM 829 N N . THR A 1 108 ? -0.365 -7.992 -0.094 1.00 96.31 108 THR A N 1
ATOM 830 C CA . THR A 1 108 ? 0.033 -8.013 -1.506 1.00 96.31 108 THR A CA 1
ATOM 831 C C . THR A 1 108 ? 1.248 -8.906 -1.708 1.00 96.31 108 THR A C 1
ATOM 833 O O . THR A 1 108 ? 2.063 -9.122 -0.802 1.00 96.31 108 THR A O 1
ATOM 836 N N . GLN A 1 109 ? 1.445 -9.370 -2.938 1.00 95.12 109 GLN A N 1
ATOM 837 C CA . GLN A 1 109 ? 2.748 -9.911 -3.308 1.00 95.12 109 GLN A CA 1
ATOM 838 C C . GLN A 1 109 ? 3.837 -8.831 -3.202 1.00 95.12 109 GLN A C 1
ATOM 840 O O . GLN A 1 109 ? 3.565 -7.627 -3.130 1.00 95.12 109 GLN A O 1
ATOM 845 N N . ARG A 1 110 ? 5.095 -9.274 -3.182 1.00 94.56 110 ARG A N 1
ATOM 846 C CA . ARG A 1 110 ? 6.244 -8.370 -3.237 1.00 94.56 110 ARG A CA 1
ATOM 847 C C . ARG A 1 110 ? 6.505 -7.972 -4.679 1.00 94.56 110 ARG A C 1
ATOM 849 O O . ARG A 1 110 ? 6.876 -8.806 -5.503 1.00 94.56 110 ARG A O 1
ATOM 856 N N . TYR A 1 111 ? 6.351 -6.690 -4.963 1.00 93.38 111 TYR A N 1
ATOM 857 C CA . TYR A 1 111 ? 6.638 -6.116 -6.265 1.00 93.38 111 TYR A CA 1
ATOM 858 C C . TYR A 1 111 ? 8.036 -5.521 -6.297 1.00 93.38 111 TYR A C 1
ATOM 860 O O . TYR A 1 111 ? 8.527 -4.966 -5.317 1.00 93.38 111 TYR A O 1
ATOM 868 N N . ARG A 1 112 ? 8.672 -5.606 -7.462 1.00 90.19 112 ARG A N 1
ATOM 869 C CA . ARG A 1 112 ? 9.937 -4.932 -7.753 1.00 90.19 112 ARG A CA 1
ATOM 870 C C . ARG A 1 112 ? 9.840 -4.267 -9.110 1.00 90.19 112 ARG A C 1
ATOM 872 O O . ARG A 1 112 ? 9.266 -4.833 -10.046 1.00 90.19 112 ARG A O 1
ATOM 879 N N . LEU A 1 113 ? 10.436 -3.088 -9.210 1.00 84.31 113 LEU A N 1
ATOM 880 C CA . LEU A 1 113 ? 10.679 -2.447 -10.492 1.00 84.31 113 LEU A CA 1
ATOM 881 C C . LEU A 1 113 ? 11.831 -3.146 -11.203 1.00 84.31 113 LEU A C 1
ATOM 883 O O . LEU A 1 113 ? 12.912 -3.319 -10.632 1.00 84.31 113 LEU A O 1
ATOM 887 N N . ILE A 1 114 ? 11.591 -3.531 -12.454 1.00 85.44 114 ILE A N 1
ATOM 888 C CA . ILE A 1 114 ? 12.629 -4.083 -13.314 1.00 85.44 114 ILE A CA 1
ATOM 889 C C . ILE A 1 114 ? 13.189 -2.913 -14.130 1.00 85.44 114 ILE A C 1
ATOM 891 O O . ILE A 1 114 ? 12.431 -2.238 -14.827 1.00 85.44 114 ILE A O 1
ATOM 895 N N . PRO A 1 115 ? 14.490 -2.619 -14.041 1.00 82.31 115 PRO A N 1
ATOM 896 C CA . PRO A 1 115 ? 15.090 -1.564 -14.843 1.00 82.31 115 PRO A CA 1
ATOM 897 C C . PRO A 1 115 ? 15.105 -1.977 -16.308 1.00 82.31 115 PRO A C 1
ATOM 899 O O . PRO A 1 115 ? 15.463 -3.109 -16.622 1.00 82.31 115 PRO A O 1
ATOM 902 N N . LEU A 1 116 ? 14.804 -1.046 -17.212 1.00 82.56 116 LEU A N 1
ATOM 903 C CA . LEU A 1 116 ? 14.999 -1.304 -18.640 1.00 82.56 116 LEU A CA 1
ATOM 904 C C . LEU A 1 116 ? 16.494 -1.396 -18.993 1.00 82.56 116 LEU A C 1
ATOM 906 O O . LEU A 1 116 ? 16.885 -2.237 -19.793 1.00 82.56 116 LEU A O 1
ATOM 910 N N . LEU A 1 117 ? 17.318 -0.545 -18.373 1.00 80.50 117 LEU A N 1
ATOM 911 C CA . LEU A 1 117 ? 18.771 -0.472 -18.553 1.00 80.50 117 LEU A CA 1
ATOM 912 C C . LEU A 1 117 ? 19.454 -0.554 -17.171 1.00 80.50 117 LEU A C 1
ATOM 914 O O . LEU A 1 117 ? 19.798 0.486 -16.608 1.00 80.50 117 LEU A O 1
ATOM 918 N N . PRO A 1 118 ? 19.561 -1.746 -16.548 1.00 78.38 118 PRO A N 1
ATOM 919 C CA . PRO A 1 118 ? 20.054 -1.907 -15.171 1.00 78.38 118 PRO A CA 1
ATOM 920 C C . PRO A 1 118 ? 21.437 -1.301 -14.920 1.00 78.38 118 PRO A C 1
ATOM 922 O O . PRO A 1 118 ? 21.671 -0.714 -13.870 1.00 78.38 118 PRO A O 1
ATOM 925 N N . ASP A 1 119 ? 22.333 -1.422 -15.890 1.00 74.81 119 ASP A N 1
ATOM 926 C CA . ASP A 1 119 ? 23.701 -0.902 -15.879 1.00 74.81 119 ASP A CA 1
ATOM 927 C C . ASP A 1 119 ? 23.763 0.628 -15.749 1.00 74.81 119 ASP A C 1
ATOM 929 O O . ASP A 1 119 ? 24.659 1.174 -15.100 1.00 74.81 119 ASP A O 1
ATOM 933 N N . ILE A 1 120 ? 22.779 1.316 -16.330 1.00 75.31 120 ILE A N 1
ATOM 934 C CA . ILE A 1 120 ? 22.690 2.776 -16.338 1.00 75.31 120 ILE A CA 1
ATOM 935 C C . ILE A 1 120 ? 21.747 3.282 -15.240 1.00 75.31 120 ILE A C 1
ATOM 937 O O . ILE A 1 120 ? 22.023 4.325 -14.649 1.00 75.31 120 ILE A O 1
ATOM 941 N N . MET A 1 121 ? 20.654 2.568 -14.955 1.00 76.12 121 MET A N 1
ATOM 942 C CA . MET A 1 121 ? 19.535 3.031 -14.122 1.00 76.12 121 MET A CA 1
ATOM 943 C C . MET A 1 121 ? 19.643 2.659 -12.636 1.00 76.12 121 MET A C 1
ATOM 945 O O . MET A 1 121 ? 18.909 3.239 -11.841 1.00 76.12 121 MET A O 1
ATOM 949 N N . VAL A 1 122 ? 20.504 1.718 -12.234 1.00 80.88 122 VAL A N 1
ATOM 950 C CA . VAL A 1 122 ? 20.539 1.187 -10.854 1.00 80.88 122 VAL A CA 1
ATOM 951 C C . VAL A 1 122 ? 21.746 1.700 -10.065 1.00 80.88 122 VAL A C 1
ATOM 953 O O . VAL A 1 122 ? 22.849 1.805 -10.596 1.00 80.88 122 VAL A O 1
ATOM 956 N N . TYR A 1 123 ? 21.544 2.007 -8.779 1.00 72.19 123 TYR A N 1
ATOM 957 C CA . TYR A 1 123 ? 22.631 2.248 -7.820 1.00 72.19 123 TYR A CA 1
ATOM 958 C C . TYR A 1 123 ? 22.919 1.000 -6.951 1.00 72.19 123 TYR A C 1
ATOM 960 O O . TYR A 1 123 ? 21.961 0.386 -6.471 1.00 72.19 123 TYR A O 1
ATOM 968 N N . PRO A 1 124 ? 24.197 0.664 -6.652 1.00 67.75 124 PRO A N 1
ATOM 969 C CA . PRO A 1 124 ? 25.424 1.326 -7.113 1.00 67.75 124 PRO A CA 1
ATOM 970 C C . PRO A 1 124 ? 25.675 1.098 -8.612 1.00 67.75 124 PRO A C 1
ATOM 972 O O . PRO A 1 124 ? 25.240 0.082 -9.151 1.00 67.75 124 PRO A O 1
ATOM 975 N N . PRO A 1 125 ? 26.338 2.045 -9.301 1.00 68.75 125 PRO A N 1
ATOM 976 C CA . PRO A 1 125 ? 26.469 1.989 -10.749 1.00 68.75 125 PRO A CA 1
ATOM 977 C C . PRO A 1 125 ? 27.448 0.911 -11.217 1.00 68.75 125 PRO A C 1
ATOM 979 O O . PRO A 1 125 ? 28.455 0.642 -10.562 1.00 68.75 125 PRO A O 1
ATOM 982 N N . GLY A 1 126 ? 27.187 0.377 -12.411 1.00 66.94 126 GLY A N 1
ATOM 983 C CA . GLY A 1 126 ? 28.223 -0.236 -13.239 1.00 66.94 126 GLY A CA 1
ATOM 984 C C . GLY A 1 126 ? 29.104 0.828 -13.911 1.00 66.94 126 GLY A C 1
ATOM 985 O O . GLY A 1 126 ? 29.318 1.920 -13.381 1.00 66.94 126 GLY A O 1
ATOM 986 N N . ALA A 1 127 ? 29.596 0.544 -15.116 1.00 62.06 127 ALA A N 1
ATOM 987 C CA . ALA A 1 127 ? 30.325 1.528 -15.914 1.00 62.06 127 ALA A CA 1
ATOM 988 C C . ALA A 1 127 ? 29.350 2.458 -16.662 1.00 62.06 127 ALA A C 1
ATOM 990 O O . ALA A 1 127 ? 28.494 1.991 -17.407 1.00 62.06 127 ALA A O 1
ATOM 991 N N . THR A 1 128 ? 29.497 3.779 -16.515 1.00 64.88 128 THR A N 1
ATOM 992 C CA . THR A 1 128 ? 28.840 4.757 -17.399 1.00 64.88 128 THR A CA 1
ATOM 993 C C . THR A 1 128 ? 29.829 5.831 -17.840 1.00 64.88 128 THR A C 1
ATOM 995 O O . THR A 1 128 ? 30.653 6.287 -17.050 1.00 64.88 128 THR A O 1
ATOM 998 N N . SER A 1 129 ? 29.744 6.246 -19.103 1.00 66.75 129 SER A N 1
ATOM 999 C CA . SER A 1 129 ? 30.527 7.352 -19.666 1.00 66.75 129 SER A CA 1
ATOM 1000 C C . SER A 1 129 ? 29.876 8.725 -19.453 1.00 66.75 129 SER A C 1
ATOM 1002 O O . SER A 1 129 ? 30.512 9.736 -19.735 1.00 66.75 129 SER A O 1
ATOM 1004 N N . GLN A 1 130 ? 28.635 8.779 -18.946 1.00 69.38 130 GLN A N 1
ATOM 1005 C CA . GLN A 1 130 ? 27.827 10.000 -18.889 1.00 69.38 130 GLN A CA 1
ATOM 1006 C C . GLN A 1 130 ? 27.419 10.337 -17.435 1.00 69.38 130 GLN A C 1
ATOM 1008 O O . GLN A 1 130 ? 26.429 9.801 -16.927 1.00 69.38 130 GLN A O 1
ATOM 1013 N N . PRO A 1 131 ? 28.128 11.255 -16.745 1.00 67.25 131 PRO A N 1
ATOM 1014 C CA . PRO A 1 131 ? 27.876 11.581 -15.335 1.00 67.25 131 PRO A CA 1
ATOM 1015 C C . PRO A 1 131 ? 26.456 12.083 -15.032 1.00 67.25 131 PRO A C 1
ATOM 1017 O O . PRO A 1 131 ? 25.936 11.845 -13.947 1.00 67.25 131 PRO A O 1
ATOM 1020 N N . LEU A 1 132 ? 25.788 12.731 -15.992 1.00 67.19 132 LEU A N 1
ATOM 1021 C CA . LEU A 1 132 ? 24.416 13.228 -15.818 1.00 67.19 132 LEU A CA 1
ATOM 1022 C C . LEU A 1 132 ? 23.384 12.101 -15.653 1.00 67.19 132 LEU A C 1
ATOM 1024 O O . LEU A 1 132 ? 22.395 12.273 -14.944 1.00 67.19 132 LEU A O 1
ATOM 1028 N N . CYS A 1 133 ? 23.631 10.921 -16.230 1.00 62.38 133 CYS A N 1
ATOM 1029 C CA . CYS A 1 133 ? 22.771 9.752 -16.033 1.00 62.38 133 CYS A CA 1
ATOM 1030 C C . CYS A 1 133 ? 22.839 9.219 -14.592 1.00 62.38 133 CYS A C 1
ATOM 1032 O O . CYS A 1 133 ? 21.984 8.434 -14.191 1.00 62.38 133 CYS A O 1
ATOM 1034 N N . MET A 1 134 ? 23.814 9.668 -13.789 1.00 61.50 134 MET A N 1
ATOM 1035 C CA . MET A 1 134 ? 23.953 9.243 -12.398 1.00 61.50 134 MET A CA 1
ATOM 1036 C C . MET A 1 134 ? 22.850 9.789 -11.483 1.00 61.50 134 MET A C 1
ATOM 1038 O O . MET A 1 134 ? 22.523 9.130 -10.500 1.00 61.50 134 MET A O 1
ATOM 1042 N N . ALA A 1 135 ? 22.270 10.952 -11.801 1.00 62.97 135 ALA A N 1
ATOM 1043 C CA . ALA A 1 135 ? 21.225 11.588 -10.992 1.00 62.97 135 ALA A CA 1
ATOM 1044 C C . ALA A 1 135 ? 19.841 10.929 -11.147 1.00 62.97 135 ALA A C 1
ATOM 1046 O O . ALA A 1 135 ? 18.991 11.075 -10.275 1.00 62.97 135 ALA A O 1
ATOM 1047 N N . TYR A 1 136 ? 19.617 10.188 -12.236 1.00 64.94 136 TYR A N 1
ATOM 1048 C CA . TYR A 1 136 ? 18.337 9.541 -12.553 1.00 64.94 136 TYR A CA 1
ATOM 1049 C C . TYR A 1 136 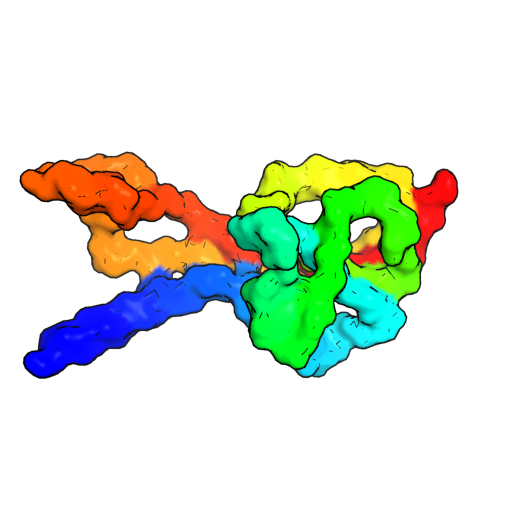? 18.285 8.067 -12.141 1.00 64.94 136 TYR A C 1
ATOM 1051 O O . TYR A 1 136 ? 17.428 7.316 -12.610 1.00 64.94 136 TYR A O 1
ATOM 1059 N N . ARG A 1 137 ? 19.218 7.628 -11.290 1.00 72.00 137 ARG A N 1
ATOM 1060 C CA . ARG A 1 137 ? 19.263 6.239 -10.846 1.00 72.00 137 ARG A CA 1
ATOM 1061 C C . ARG A 1 137 ? 18.293 5.985 -9.720 1.00 72.00 137 ARG A C 1
ATOM 1063 O O . ARG A 1 137 ? 18.199 6.769 -8.780 1.00 72.00 137 ARG A O 1
ATOM 1070 N N . TYR A 1 138 ? 17.628 4.843 -9.792 1.00 75.62 138 TYR A N 1
ATOM 1071 C CA . TYR A 1 138 ? 16.811 4.367 -8.695 1.00 75.62 138 TYR A CA 1
ATOM 1072 C C . TYR A 1 138 ? 17.600 3.347 -7.873 1.00 75.62 138 TYR A C 1
ATOM 1074 O O . TYR A 1 138 ? 18.401 2.554 -8.379 1.00 75.62 138 TYR A O 1
ATOM 1082 N N . HIS A 1 139 ? 17.362 3.377 -6.569 1.00 77.12 139 HIS A N 1
ATOM 1083 C CA . HIS A 1 139 ? 17.737 2.280 -5.696 1.00 77.12 139 HIS A CA 1
ATOM 1084 C C . HIS A 1 139 ? 16.682 1.184 -5.847 1.00 77.12 139 HIS A C 1
ATOM 1086 O O . HIS A 1 139 ? 15.493 1.507 -5.772 1.00 77.12 139 HIS A O 1
ATOM 1092 N N . PRO A 1 140 ? 17.063 -0.089 -6.046 1.00 81.06 140 PRO A N 1
ATOM 1093 C CA . PRO A 1 140 ? 16.103 -1.179 -6.085 1.00 81.06 140 PRO A CA 1
ATOM 1094 C C . PRO A 1 140 ? 15.269 -1.190 -4.806 1.00 81.06 140 PRO A C 1
ATOM 1096 O O . PRO A 1 140 ? 15.803 -1.274 -3.702 1.00 81.06 140 PRO A O 1
ATOM 1099 N N . GLN A 1 141 ? 13.957 -1.081 -4.973 1.00 80.38 141 GLN A N 1
ATOM 1100 C CA . GLN A 1 141 ? 12.990 -1.087 -3.887 1.00 80.38 141 GLN A CA 1
ATOM 1101 C C . GLN A 1 141 ? 12.028 -2.251 -4.098 1.00 80.38 141 GLN A C 1
ATOM 1103 O O . GLN A 1 141 ? 11.617 -2.547 -5.226 1.00 80.38 141 GLN A O 1
ATOM 1108 N N . GLU A 1 142 ? 11.697 -2.922 -2.999 1.00 90.38 142 GLU A N 1
ATOM 1109 C CA . GLU A 1 142 ? 10.540 -3.806 -2.943 1.00 90.38 142 GLU A CA 1
ATOM 1110 C C . GLU A 1 142 ? 9.329 -2.997 -2.488 1.00 90.38 142 GLU A C 1
ATOM 1112 O O . GLU A 1 142 ? 9.456 -2.166 -1.590 1.00 90.38 142 GLU A O 1
ATOM 1117 N N . TYR A 1 143 ? 8.168 -3.276 -3.069 1.00 91.75 143 TYR A N 1
ATOM 1118 C CA . TYR A 1 143 ? 6.888 -2.685 -2.692 1.00 91.75 143 TYR A CA 1
ATOM 1119 C C . TYR A 1 143 ? 5.950 -3.796 -2.238 1.00 91.75 143 TYR A C 1
ATOM 1121 O O . TYR A 1 143 ? 5.753 -4.777 -2.959 1.00 91.75 143 TYR A O 1
ATOM 1129 N N . TYR A 1 144 ? 5.397 -3.668 -1.039 1.00 94.56 144 TYR A N 1
ATOM 1130 C CA . TYR A 1 144 ? 4.350 -4.544 -0.536 1.00 94.56 144 TYR A CA 1
ATOM 1131 C C . TYR A 1 144 ? 3.544 -3.842 0.550 1.00 94.56 144 TYR A C 1
ATOM 1133 O O . TYR A 1 144 ? 4.056 -2.998 1.291 1.00 94.56 144 TYR A O 1
ATOM 1141 N N . SER A 1 145 ? 2.282 -4.237 0.653 1.00 95.25 145 SER A N 1
ATOM 1142 C CA . SER A 1 145 ? 1.334 -3.663 1.590 1.00 95.25 145 SER A CA 1
ATOM 1143 C C . SER A 1 145 ? 0.591 -4.744 2.371 1.00 95.25 145 SER A C 1
ATOM 1145 O O . SER A 1 145 ? 0.261 -5.810 1.845 1.00 95.25 145 SER A O 1
ATOM 1147 N N . TYR A 1 146 ? 0.306 -4.440 3.633 1.00 95.44 146 TYR A N 1
ATOM 1148 C CA . TYR A 1 146 ? -0.609 -5.188 4.484 1.00 95.44 146 TYR A CA 1
ATOM 1149 C C . TYR A 1 146 ? -1.918 -4.423 4.613 1.00 95.44 146 TYR A C 1
ATOM 1151 O O . TYR A 1 146 ? -1.913 -3.209 4.814 1.00 95.44 146 TYR A O 1
ATOM 1159 N N . VAL A 1 147 ? -3.034 -5.142 4.537 1.00 95.44 147 VAL A N 1
ATOM 1160 C CA . VAL A 1 147 ? -4.344 -4.620 4.919 1.00 95.44 147 VAL A CA 1
ATOM 1161 C C . VAL A 1 147 ? -4.729 -5.275 6.231 1.00 95.44 147 VAL A C 1
ATOM 1163 O O . VAL A 1 147 ? -4.845 -6.499 6.330 1.00 95.44 147 VAL A O 1
ATOM 1166 N N . ILE A 1 148 ? -4.903 -4.440 7.242 1.00 95.25 148 ILE A N 1
ATOM 1167 C CA . ILE A 1 148 ? -5.252 -4.839 8.595 1.00 95.25 148 ILE A CA 1
ATOM 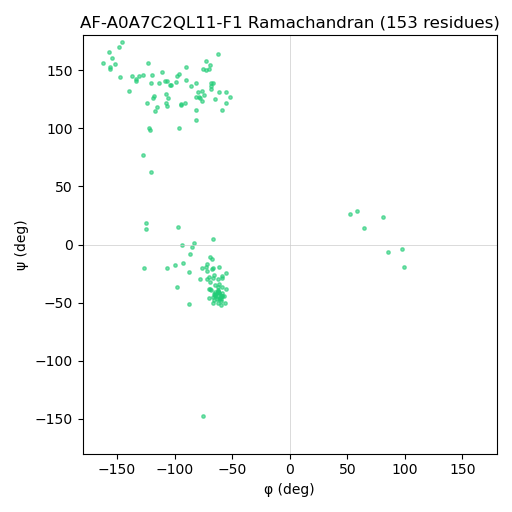1168 C C . ILE A 1 148 ? -6.694 -4.433 8.860 1.00 95.25 148 ILE A C 1
ATOM 1170 O O . ILE A 1 148 ? -7.106 -3.345 8.468 1.00 95.25 148 ILE A O 1
ATOM 1174 N N . ARG A 1 149 ? -7.447 -5.283 9.550 1.00 95.69 149 ARG A N 1
ATOM 1175 C CA . ARG A 1 149 ? -8.763 -4.945 10.086 1.00 95.69 149 ARG A CA 1
ATOM 1176 C C . ARG A 1 149 ? -8.678 -4.799 11.596 1.00 95.69 149 ARG A C 1
ATOM 1178 O O . ARG A 1 149 ? -8.174 -5.693 12.273 1.00 95.69 149 ARG A O 1
ATOM 1185 N N . ILE A 1 150 ? -9.194 -3.694 12.117 1.00 95.19 150 ILE A N 1
ATOM 1186 C CA . ILE A 1 150 ? -9.310 -3.463 13.556 1.00 95.19 150 ILE A CA 1
ATOM 1187 C C . ILE A 1 150 ? -10.478 -4.296 14.081 1.00 95.19 150 ILE A C 1
ATOM 1189 O O . ILE A 1 150 ? -11.606 -4.174 13.603 1.00 95.19 150 ILE A O 1
ATOM 1193 N N . THR A 1 151 ? -10.221 -5.154 15.061 1.00 95.56 151 THR A N 1
ATOM 1194 C CA . THR A 1 151 ? -11.233 -6.027 15.678 1.00 95.56 151 THR A CA 1
ATOM 1195 C C . THR A 1 151 ? -11.619 -5.563 17.078 1.00 95.56 151 THR A C 1
ATOM 1197 O O . THR A 1 151 ? -12.700 -5.900 17.552 1.00 95.56 151 THR A O 1
ATOM 1200 N N . GLY A 1 152 ? -10.772 -4.764 17.728 1.00 93.00 152 GLY A N 1
ATOM 1201 C CA . GLY A 1 152 ? -11.010 -4.216 19.061 1.00 93.00 152 GLY A CA 1
ATOM 1202 C C . GLY A 1 152 ? -10.105 -3.022 19.345 1.00 93.00 152 GLY A C 1
ATOM 1203 O O . GLY A 1 152 ? -9.036 -2.895 18.752 1.00 93.00 152 GLY A O 1
ATOM 1204 N N . VAL A 1 153 ? -10.527 -2.149 20.259 1.00 88.62 153 VAL A N 1
ATOM 1205 C CA . VAL A 1 153 ? -9.724 -1.021 20.752 1.00 88.62 153 VAL A CA 1
ATOM 1206 C C . VAL A 1 153 ? -9.503 -1.229 22.246 1.00 88.62 153 VAL A C 1
ATOM 1208 O O . VAL A 1 153 ? -10.452 -1.468 22.992 1.00 88.62 153 VAL A O 1
ATOM 1211 N N . ARG A 1 154 ? -8.243 -1.177 22.669 1.00 82.75 154 ARG A N 1
ATOM 1212 C CA . ARG A 1 154 ? -7.813 -1.278 24.062 1.00 82.75 154 ARG A CA 1
ATOM 1213 C C . ARG A 1 154 ? -7.767 0.141 24.630 1.00 82.75 154 ARG A C 1
ATOM 1215 O O . ARG A 1 154 ? -7.116 1.008 24.049 1.00 82.75 154 ARG A O 1
ATOM 1222 N N . GLY A 1 155 ? -8.540 0.366 25.692 1.00 65.94 155 GLY A N 1
ATOM 1223 C CA . GLY A 1 155 ? -8.603 1.642 26.414 1.00 65.94 155 GLY A CA 1
ATOM 1224 C C . GLY A 1 155 ? -7.381 1.899 27.279 1.00 65.94 155 GLY A C 1
ATOM 1225 O O . GLY A 1 155 ? -6.709 0.913 27.656 1.00 65.94 155 GLY A O 1
#

Foldseek 3Di:
DVVVVVVVVLCCVLQVLPCVQLLVLLQCLLVVVQPDAAAEEAADPDPPDGCPSNCVSVVHDHHYDPDLPDPPDDASYKYKDKCVRCPPVVVVVVSNVVWFDKDFPDKDDKTKRGDPCCQQAAPPHHDDPDVVSVVNHDYIDIIMMTMMGTRGTDD